Protein AF-A0A0Q7EQJ2-F1 (afdb_monomer_lite)

Structure (mmCIF, N/CA/C/O backbone):
data_AF-A0A0Q7EQJ2-F1
#
_entry.id   AF-A0A0Q7EQJ2-F1
#
loop_
_atom_site.group_PDB
_atom_site.id
_atom_site.type_symbol
_atom_site.label_atom_id
_atom_site.label_alt_id
_atom_site.label_comp_id
_atom_site.label_asym_id
_atom_site.label_entity_id
_atom_site.label_seq_id
_atom_site.pdbx_PDB_ins_code
_atom_site.Cartn_x
_atom_site.Cartn_y
_atom_site.Cartn_z
_atom_site.occupancy
_atom_site.B_iso_or_equiv
_atom_site.auth_seq_id
_atom_site.auth_comp_id
_atom_site.auth_asym_id
_atom_site.auth_atom_id
_atom_site.pdbx_PDB_model_num
ATOM 1 N N . MET A 1 1 ? -6.415 5.643 24.891 1.00 59.81 1 MET A N 1
ATOM 2 C CA . MET A 1 1 ? -6.470 4.381 24.122 1.00 59.81 1 MET A CA 1
ATOM 3 C C . MET A 1 1 ? -6.259 4.766 22.668 1.00 59.81 1 MET A C 1
ATOM 5 O O . MET A 1 1 ? -6.934 5.699 22.260 1.00 59.81 1 MET A O 1
ATOM 9 N N . PRO A 1 2 ? -5.282 4.205 21.936 1.00 69.31 2 PRO A N 1
ATOM 10 C CA . PRO A 1 2 ? -5.118 4.539 20.524 1.00 69.31 2 PRO A CA 1
ATOM 11 C C . PRO A 1 2 ? -6.333 4.030 19.742 1.00 69.31 2 PRO A C 1
ATOM 13 O O . PRO A 1 2 ? -6.674 2.853 19.856 1.00 69.31 2 PRO A O 1
ATOM 16 N N . ASP A 1 3 ? -6.983 4.904 18.976 1.00 87.69 3 ASP A N 1
ATOM 17 C CA . ASP A 1 3 ? -8.044 4.498 18.056 1.00 87.69 3 ASP A CA 1
ATOM 18 C C . ASP A 1 3 ? -7.435 3.618 16.965 1.00 87.69 3 ASP A C 1
ATOM 20 O O . ASP A 1 3 ? -6.521 4.033 16.252 1.00 87.69 3 ASP A O 1
ATOM 24 N N . LEU A 1 4 ? -7.893 2.374 16.874 1.00 89.56 4 LEU A N 1
ATOM 25 C CA . LEU A 1 4 ? -7.456 1.429 15.854 1.00 89.56 4 LEU A CA 1
ATOM 26 C C . LEU A 1 4 ? -8.366 1.553 14.635 1.00 89.56 4 LEU A C 1
ATOM 28 O O . LEU A 1 4 ? -9.588 1.594 14.762 1.00 89.56 4 LEU A O 1
ATOM 32 N N . ILE A 1 5 ? -7.766 1.582 13.451 1.00 92.88 5 ILE A N 1
ATOM 33 C CA . ILE A 1 5 ? -8.470 1.629 12.173 1.00 92.88 5 ILE A CA 1
ATOM 34 C C . ILE A 1 5 ? -8.116 0.399 11.344 1.00 92.88 5 ILE A C 1
ATOM 36 O O . ILE A 1 5 ? -6.984 -0.086 11.381 1.00 92.88 5 ILE A O 1
ATOM 40 N N . SER A 1 6 ? -9.088 -0.095 10.584 1.00 91.44 6 SER A N 1
ATOM 41 C CA . SER A 1 6 ? -8.911 -1.241 9.694 1.00 91.44 6 SER A CA 1
ATOM 42 C C . SER A 1 6 ? -8.918 -0.783 8.237 1.00 91.44 6 SER A C 1
ATOM 44 O O . SER A 1 6 ? -9.791 -0.016 7.827 1.00 91.44 6 SER A O 1
ATOM 46 N N . LEU A 1 7 ? -7.955 -1.271 7.459 1.00 92.88 7 LEU A N 1
ATOM 47 C CA . LEU A 1 7 ? -7.829 -1.061 6.015 1.00 92.88 7 LEU A CA 1
ATOM 48 C C . LEU A 1 7 ? -7.522 -2.387 5.305 1.00 92.88 7 LEU A C 1
ATOM 50 O O . LEU A 1 7 ? -7.207 -3.382 5.956 1.00 92.88 7 LEU A O 1
ATOM 54 N N . SER A 1 8 ? -7.614 -2.413 3.978 1.00 92.12 8 SER A N 1
ATOM 55 C CA . SER A 1 8 ? -7.227 -3.563 3.158 1.00 92.12 8 SER A CA 1
ATOM 56 C C . SER A 1 8 ? -5.956 -3.260 2.371 1.00 92.12 8 SER A C 1
ATOM 58 O O . SER A 1 8 ? -5.870 -2.229 1.707 1.00 92.12 8 SER A O 1
ATOM 60 N N . ILE A 1 9 ? -4.975 -4.158 2.429 1.00 90.38 9 ILE A N 1
ATOM 61 C CA . ILE A 1 9 ? -3.734 -4.103 1.652 1.00 90.38 9 ILE A CA 1
ATOM 62 C C . ILE A 1 9 ? -3.641 -5.399 0.857 1.00 90.38 9 ILE A C 1
ATOM 64 O O . ILE A 1 9 ? -3.572 -6.473 1.446 1.00 90.38 9 ILE A O 1
ATOM 68 N N . ASP A 1 10 ? -3.679 -5.313 -0.470 1.00 88.62 10 ASP A N 1
ATOM 69 C CA . ASP A 1 10 ? -3.620 -6.477 -1.367 1.00 88.62 10 ASP A CA 1
ATOM 70 C C . ASP A 1 10 ? -4.690 -7.546 -1.050 1.00 88.62 10 ASP A C 1
ATOM 72 O O . ASP A 1 10 ? -4.483 -8.744 -1.226 1.00 88.62 10 ASP A O 1
ATOM 76 N N . GLY A 1 11 ? -5.852 -7.109 -0.550 1.00 85.38 11 GLY A N 1
ATOM 77 C CA . GLY A 1 11 ? -6.945 -7.983 -0.111 1.00 85.38 11 GLY A CA 1
ATOM 78 C C . GLY A 1 11 ? -6.805 -8.517 1.321 1.00 85.38 11 GLY A C 1
ATOM 79 O O . GLY A 1 11 ? -7.761 -9.080 1.848 1.00 85.38 11 GLY A O 1
ATOM 80 N N . GLN A 1 12 ? -5.673 -8.301 1.996 1.00 86.25 12 GLN A N 1
ATOM 81 C CA . GLN A 1 12 ? -5.492 -8.625 3.413 1.00 86.25 12 GLN A CA 1
ATOM 82 C C . GLN A 1 12 ? -6.039 -7.497 4.292 1.00 86.25 12 GLN A C 1
ATOM 84 O O . GLN A 1 12 ? -5.704 -6.332 4.093 1.00 86.25 12 GLN A O 1
ATOM 89 N N . THR A 1 13 ? -6.873 -7.819 5.281 1.00 89.75 13 THR A N 1
ATOM 90 C CA . THR A 1 13 ? -7.347 -6.836 6.266 1.00 89.75 13 THR A CA 1
ATOM 91 C C . THR A 1 13 ? -6.278 -6.590 7.327 1.00 89.75 13 THR A C 1
ATOM 93 O O . THR A 1 13 ? -5.779 -7.529 7.943 1.00 89.75 13 THR A O 1
ATOM 96 N N . VAL A 1 14 ? -5.951 -5.321 7.564 1.00 89.56 14 VAL A N 1
ATOM 97 C CA . VAL A 1 14 ? -4.880 -4.879 8.462 1.00 89.56 14 VAL A CA 1
ATOM 98 C C . VAL A 1 14 ? -5.437 -3.851 9.424 1.00 89.56 14 VAL A C 1
ATOM 100 O O . VAL A 1 14 ? -6.091 -2.897 9.005 1.00 89.56 14 VAL A O 1
ATOM 103 N N . THR A 1 15 ? -5.145 -4.027 10.708 1.00 91.31 15 THR A N 1
ATOM 104 C CA . THR A 1 15 ? -5.533 -3.086 11.757 1.00 91.31 15 THR A CA 1
ATOM 105 C C . THR A 1 15 ? -4.298 -2.349 12.249 1.00 91.31 15 THR A C 1
ATOM 107 O O . THR A 1 15 ? -3.331 -2.973 12.682 1.00 91.31 15 THR A O 1
ATOM 110 N N . VAL A 1 16 ? -4.331 -1.020 12.186 1.00 88.94 16 VAL A N 1
ATOM 111 C CA . VAL A 1 16 ? -3.232 -0.141 12.605 1.00 88.94 16 VAL A CA 1
ATOM 112 C C . VAL A 1 16 ? -3.762 1.001 13.472 1.00 88.94 16 VAL A C 1
ATOM 114 O O . VAL A 1 16 ? -4.940 1.345 13.376 1.00 88.94 16 VAL A O 1
ATOM 117 N N . PRO A 1 17 ? -2.923 1.630 14.309 1.00 90.25 17 PRO A N 1
ATOM 118 C CA . PRO A 1 17 ? -3.301 2.858 14.999 1.00 90.25 17 PRO A CA 1
ATOM 119 C C . PRO A 1 17 ? -3.657 3.981 14.018 1.00 90.25 17 PRO A C 1
ATOM 121 O O . PRO A 1 17 ? -2.997 4.152 12.988 1.00 90.25 17 PRO A O 1
ATOM 124 N N . ALA A 1 18 ? -4.660 4.786 14.355 1.00 88.50 18 ALA A N 1
ATOM 125 C CA . ALA A 1 18 ? -4.961 6.024 13.653 1.00 88.50 18 ALA A CA 1
ATOM 126 C C . ALA A 1 18 ? -3.707 6.916 13.594 1.00 88.50 18 ALA A C 1
ATOM 128 O O . ALA A 1 18 ? -2.945 7.010 14.556 1.00 88.50 18 ALA A O 1
ATOM 129 N N . GLY A 1 19 ? -3.469 7.542 12.439 1.00 87.38 19 GLY A N 1
ATOM 130 C CA . GLY A 1 19 ? -2.249 8.318 12.183 1.00 87.38 19 GLY A CA 1
ATOM 131 C C . GLY A 1 19 ? -1.056 7.497 11.675 1.00 87.38 19 GLY A C 1
ATOM 132 O O . GLY A 1 19 ? -0.024 8.075 11.342 1.00 87.38 19 GLY A O 1
ATOM 133 N N . THR A 1 20 ? -1.187 6.172 11.549 1.00 89.81 20 THR A N 1
ATOM 134 C CA . THR A 1 20 ? -0.183 5.336 10.870 1.00 89.81 20 THR A CA 1
ATOM 135 C C . THR A 1 20 ? -0.149 5.652 9.374 1.00 89.81 20 THR A C 1
ATOM 137 O O . THR A 1 20 ? -1.188 5.804 8.728 1.00 89.81 20 THR A O 1
ATOM 140 N N . THR A 1 21 ? 1.047 5.736 8.792 1.00 90.81 21 THR A N 1
ATOM 141 C CA . THR A 1 21 ? 1.221 5.920 7.345 1.00 90.81 21 THR A CA 1
ATOM 142 C C . THR A 1 21 ? 0.993 4.616 6.592 1.00 90.81 21 THR A C 1
ATOM 144 O O . THR A 1 21 ? 1.264 3.526 7.101 1.00 90.81 21 THR A O 1
ATOM 147 N N . VAL A 1 22 ? 0.538 4.713 5.344 1.00 90.81 22 VAL A N 1
ATOM 148 C CA . VAL A 1 22 ? 0.287 3.539 4.497 1.00 90.81 22 VAL A CA 1
ATOM 149 C C . VAL A 1 22 ? 1.556 2.701 4.331 1.00 90.81 22 VAL A C 1
ATOM 151 O O . VAL A 1 22 ? 1.494 1.479 4.375 1.00 90.81 22 VAL A O 1
ATOM 154 N N . VAL A 1 23 ? 2.732 3.330 4.236 1.00 88.44 23 VAL A N 1
ATOM 155 C CA . VAL A 1 23 ? 4.013 2.609 4.151 1.00 88.44 23 VAL A CA 1
ATOM 156 C C . VAL A 1 23 ? 4.310 1.757 5.391 1.00 88.44 23 VAL A C 1
ATOM 158 O O . VAL A 1 23 ? 4.817 0.645 5.257 1.00 88.44 23 VAL A O 1
ATOM 161 N N . ALA A 1 24 ? 3.971 2.244 6.586 1.00 87.12 24 ALA A N 1
ATOM 162 C CA . ALA A 1 24 ? 4.144 1.492 7.823 1.00 87.12 24 ALA A CA 1
ATOM 163 C C . ALA A 1 24 ? 3.135 0.340 7.906 1.00 87.12 24 ALA A C 1
ATOM 165 O O . ALA A 1 24 ? 3.508 -0.771 8.272 1.00 87.12 24 ALA A O 1
ATOM 166 N N . ALA A 1 25 ? 1.890 0.565 7.474 1.00 87.56 25 ALA A N 1
ATOM 167 C CA . ALA A 1 25 ? 0.886 -0.491 7.391 1.00 87.56 25 ALA A CA 1
ATOM 168 C C . ALA A 1 25 ? 1.295 -1.600 6.403 1.00 87.56 25 ALA A C 1
ATOM 170 O O . ALA A 1 25 ? 1.204 -2.779 6.738 1.00 87.56 25 ALA A O 1
ATOM 171 N N . ILE A 1 26 ? 1.834 -1.244 5.230 1.00 86.38 26 ILE A N 1
ATOM 172 C CA . ILE A 1 26 ? 2.389 -2.215 4.272 1.00 86.38 26 ILE A CA 1
ATOM 173 C C . ILE A 1 26 ? 3.554 -2.985 4.902 1.00 86.38 26 ILE A C 1
ATOM 175 O O . ILE A 1 26 ? 3.647 -4.195 4.727 1.00 86.38 26 ILE A O 1
ATOM 179 N N . ALA A 1 27 ? 4.429 -2.323 5.665 1.00 83.50 27 ALA A N 1
ATOM 180 C CA . ALA A 1 27 ? 5.528 -2.992 6.359 1.00 83.50 27 ALA A CA 1
ATOM 181 C C . ALA A 1 27 ? 5.034 -4.004 7.411 1.00 83.50 27 ALA A C 1
ATOM 183 O O . ALA A 1 27 ? 5.617 -5.081 7.534 1.00 83.50 27 ALA A O 1
ATOM 184 N N . CYS A 1 28 ? 3.936 -3.709 8.116 1.00 79.38 28 CYS A N 1
ATOM 185 C CA . CYS A 1 28 ? 3.289 -4.663 9.020 1.00 79.38 28 CYS A CA 1
ATOM 186 C C . CYS A 1 28 ? 2.761 -5.900 8.276 1.00 79.38 28 CYS A C 1
ATOM 188 O O . CYS A 1 28 ? 2.919 -7.015 8.769 1.00 79.38 28 CYS A O 1
ATOM 190 N N . VAL A 1 29 ? 2.191 -5.728 7.078 1.00 78.44 29 VAL A N 1
ATOM 191 C CA . VAL A 1 29 ? 1.745 -6.858 6.240 1.00 78.44 29 VAL A CA 1
ATOM 192 C C . VAL A 1 29 ? 2.919 -7.634 5.669 1.00 78.44 29 VAL A C 1
ATOM 194 O O . VAL A 1 29 ? 2.901 -8.856 5.692 1.00 78.44 29 VAL A O 1
ATOM 197 N N . ALA A 1 30 ? 3.968 -6.957 5.203 1.00 68.12 30 ALA A N 1
ATOM 198 C CA . ALA A 1 30 ? 5.166 -7.610 4.681 1.00 68.12 30 ALA A CA 1
ATOM 199 C C . ALA A 1 30 ? 5.878 -8.449 5.757 1.00 68.12 30 ALA A C 1
ATOM 201 O O . ALA A 1 30 ? 6.405 -9.515 5.450 1.00 68.12 30 ALA A O 1
ATOM 202 N N . ALA A 1 31 ? 5.844 -8.011 7.021 1.00 58.81 31 ALA A N 1
ATOM 203 C CA . ALA A 1 31 ? 6.304 -8.813 8.153 1.00 58.81 31 ALA A CA 1
ATOM 204 C C . ALA A 1 31 ? 5.433 -10.061 8.391 1.00 58.81 31 ALA A C 1
ATOM 206 O O . ALA A 1 31 ? 5.963 -11.105 8.757 1.00 58.81 31 ALA A O 1
ATOM 207 N N . ALA A 1 32 ? 4.118 -9.971 8.166 1.00 50.84 32 ALA A N 1
ATOM 208 C CA . ALA A 1 32 ? 3.191 -11.096 8.308 1.00 50.84 32 ALA A CA 1
ATOM 209 C C . ALA A 1 32 ? 3.215 -12.065 7.106 1.00 50.84 32 ALA A C 1
ATOM 211 O O . ALA A 1 32 ? 2.966 -13.256 7.274 1.00 50.84 32 ALA A O 1
ATOM 212 N N . ALA A 1 33 ? 3.523 -11.565 5.906 1.00 43.66 33 ALA A N 1
ATOM 213 C CA . ALA A 1 33 ? 3.499 -12.307 4.646 1.00 43.66 33 ALA A CA 1
ATOM 214 C C . ALA A 1 33 ? 4.860 -12.893 4.232 1.00 43.66 33 ALA A C 1
ATOM 216 O O . ALA A 1 33 ? 4.947 -13.525 3.182 1.00 43.66 33 ALA A O 1
ATOM 217 N N . ALA A 1 34 ? 5.930 -12.695 5.008 1.00 39.69 34 ALA A N 1
ATOM 218 C CA . ALA A 1 34 ? 7.233 -13.273 4.700 1.00 39.69 34 ALA A CA 1
ATOM 219 C C . ALA A 1 34 ? 7.256 -14.783 5.026 1.00 39.69 34 ALA A C 1
ATOM 221 O O . ALA A 1 34 ? 7.271 -15.138 6.208 1.00 39.69 34 ALA A O 1
ATOM 222 N N . PRO A 1 35 ? 7.339 -15.703 4.040 1.00 36.31 35 PRO A N 1
ATOM 223 C CA . PRO A 1 35 ? 7.857 -17.025 4.334 1.00 36.31 35 PRO A CA 1
ATOM 224 C C . PRO A 1 35 ? 9.349 -16.871 4.646 1.00 36.31 35 PRO A C 1
ATOM 226 O O . PRO A 1 35 ? 10.102 -16.213 3.923 1.00 36.31 35 PRO A O 1
ATOM 229 N N . ALA A 1 36 ? 9.795 -17.476 5.741 1.00 45.19 36 ALA A N 1
ATOM 230 C CA . ALA A 1 36 ? 11.209 -17.634 6.025 1.00 45.19 36 ALA A CA 1
ATOM 231 C C . ALA A 1 36 ? 11.855 -18.531 4.948 1.00 45.19 36 ALA A C 1
ATOM 233 O O . ALA A 1 36 ? 11.834 -19.743 5.104 1.00 45.19 36 ALA A O 1
ATOM 234 N N . ALA A 1 37 ? 12.388 -17.961 3.857 1.00 39.81 37 ALA A N 1
ATOM 235 C CA . ALA A 1 37 ? 13.512 -18.499 3.068 1.00 39.81 37 ALA A CA 1
ATOM 236 C C . ALA A 1 37 ? 13.804 -17.669 1.797 1.00 39.81 37 ALA A C 1
ATOM 238 O O . ALA A 1 37 ? 13.024 -17.655 0.853 1.00 39.81 37 ALA A O 1
ATOM 239 N N . GLY A 1 38 ? 14.992 -17.053 1.774 1.00 28.42 38 GLY A N 1
ATOM 240 C CA . GLY A 1 38 ? 15.951 -17.091 0.658 1.00 28.42 38 GLY A CA 1
ATOM 241 C C . GLY A 1 38 ? 15.544 -16.594 -0.736 1.00 28.42 38 GLY A C 1
ATOM 242 O O . GLY A 1 38 ? 15.020 -17.356 -1.534 1.00 28.42 38 GLY A O 1
ATOM 243 N N . ALA A 1 39 ? 15.988 -15.388 -1.109 1.00 39.84 39 ALA A N 1
ATOM 244 C CA . ALA A 1 39 ? 17.144 -15.202 -2.008 1.00 39.84 39 ALA A CA 1
ATOM 245 C C . ALA A 1 39 ? 17.220 -13.752 -2.549 1.00 39.84 39 ALA A C 1
ATOM 247 O O . ALA A 1 39 ? 16.229 -13.228 -3.060 1.00 39.84 39 ALA A O 1
ATOM 248 N N . PRO A 1 40 ? 18.397 -13.096 -2.500 1.00 44.75 40 PRO A N 1
ATOM 249 C CA . PRO A 1 40 ? 18.632 -11.809 -3.145 1.00 44.75 40 PRO A CA 1
ATOM 250 C C . PRO A 1 40 ? 18.907 -12.002 -4.645 1.00 44.75 40 PRO A C 1
ATOM 252 O O . PRO A 1 40 ? 20.010 -12.378 -5.034 1.00 44.75 40 PRO A O 1
ATOM 255 N N . THR A 1 41 ? 17.952 -11.691 -5.522 1.00 38.16 41 THR A N 1
ATOM 256 C CA . THR A 1 41 ? 18.262 -11.502 -6.950 1.00 38.16 41 THR A CA 1
ATOM 257 C C . THR A 1 41 ? 18.611 -10.041 -7.228 1.00 38.16 41 THR A C 1
ATOM 259 O O . THR A 1 41 ? 17.747 -9.210 -7.494 1.00 38.16 41 THR A O 1
ATOM 262 N N . ALA A 1 42 ? 19.916 -9.778 -7.134 1.00 40.34 42 ALA A N 1
ATOM 263 C CA . ALA A 1 42 ? 20.704 -8.816 -7.907 1.00 40.34 42 ALA A CA 1
ATOM 264 C C . ALA A 1 42 ? 20.222 -7.351 -8.007 1.00 40.34 42 ALA A C 1
ATOM 266 O O . ALA A 1 42 ? 19.496 -6.957 -8.916 1.00 40.34 42 ALA A O 1
ATOM 267 N N . ALA A 1 43 ? 20.824 -6.504 -7.171 1.00 35.22 43 ALA A N 1
ATOM 268 C CA . ALA A 1 43 ? 21.472 -5.273 -7.627 1.00 35.22 43 ALA A CA 1
ATOM 269 C C . ALA A 1 43 ? 22.581 -4.933 -6.620 1.00 35.22 43 ALA A C 1
ATOM 271 O O . ALA A 1 43 ? 22.320 -4.336 -5.579 1.00 35.22 43 ALA A O 1
ATOM 272 N N . ALA A 1 44 ? 23.808 -5.381 -6.893 1.00 36.81 44 ALA A N 1
ATOM 273 C CA . ALA A 1 44 ? 24.973 -4.951 -6.129 1.00 36.81 44 ALA A CA 1
ATOM 274 C C . ALA A 1 44 ? 25.143 -3.425 -6.297 1.00 36.81 44 ALA A C 1
ATOM 276 O O . ALA A 1 44 ? 25.181 -2.959 -7.439 1.00 36.81 44 ALA A O 1
ATOM 277 N N . PRO A 1 45 ? 25.224 -2.632 -5.214 1.00 38.91 45 PRO A N 1
ATOM 278 C CA . PRO A 1 45 ? 25.598 -1.230 -5.317 1.00 38.91 45 PRO A CA 1
ATOM 279 C C . PRO A 1 45 ? 27.091 -1.140 -5.646 1.00 38.91 45 PRO A C 1
ATOM 281 O O . PRO A 1 45 ? 27.922 -1.755 -4.979 1.00 38.91 45 PRO A O 1
ATOM 284 N N . SER A 1 46 ? 27.440 -0.369 -6.675 1.00 45.12 46 SER A N 1
ATOM 285 C CA . SER A 1 46 ? 28.821 0.042 -6.910 1.00 45.12 46 SER A CA 1
ATOM 286 C C . SER A 1 46 ? 29.313 0.821 -5.691 1.00 45.12 46 SER A C 1
ATOM 288 O O . SER A 1 46 ? 28.770 1.872 -5.351 1.00 45.12 46 SER A O 1
ATOM 290 N N . THR A 1 47 ? 30.320 0.260 -5.034 1.00 41.66 47 THR A N 1
ATOM 291 C CA . THR A 1 47 ? 31.017 0.776 -3.862 1.00 41.66 47 THR A CA 1
ATOM 292 C C . THR A 1 47 ? 31.407 2.245 -4.027 1.00 41.66 47 THR A C 1
ATOM 294 O O . THR A 1 47 ? 32.226 2.590 -4.873 1.00 41.66 47 THR A O 1
ATOM 297 N N . GLY A 1 48 ? 30.860 3.096 -3.162 1.00 37.16 48 GLY A N 1
ATOM 298 C CA . GLY A 1 48 ? 31.364 4.432 -2.869 1.00 37.16 48 GLY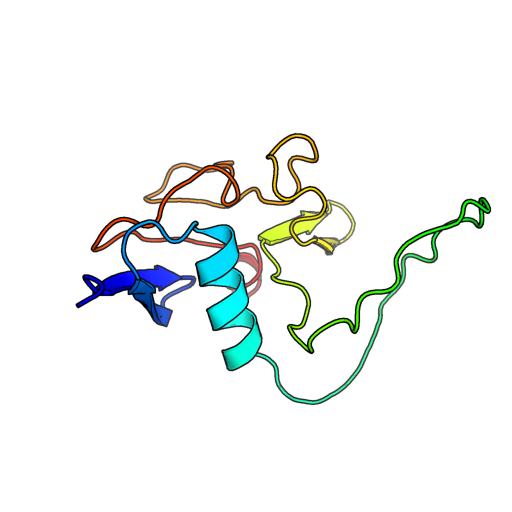 A CA 1
ATOM 299 C C . GLY A 1 48 ? 31.295 4.625 -1.359 1.00 37.16 48 GLY A C 1
ATOM 300 O O . GLY A 1 48 ? 30.211 4.663 -0.788 1.00 37.16 48 GLY A O 1
ATOM 301 N N . ALA A 1 49 ? 32.455 4.634 -0.710 1.00 44.16 49 ALA A N 1
ATOM 302 C CA . ALA A 1 49 ? 32.611 4.739 0.732 1.00 44.16 49 ALA A CA 1
ATOM 303 C C . ALA A 1 49 ? 31.986 6.027 1.302 1.00 44.16 49 ALA A C 1
ATOM 305 O O . ALA A 1 49 ? 32.144 7.106 0.738 1.00 44.16 49 ALA A O 1
ATOM 306 N N . GLY A 1 50 ? 31.338 5.913 2.461 1.00 40.38 50 GLY A N 1
ATOM 307 C CA . GLY A 1 50 ? 30.855 7.048 3.245 1.00 40.38 50 GLY A CA 1
ATOM 308 C C . GLY A 1 50 ? 30.078 6.567 4.467 1.00 40.38 50 GLY A C 1
ATOM 309 O O . GLY A 1 50 ? 29.071 5.885 4.337 1.00 40.38 50 GLY A O 1
ATOM 310 N N . ALA A 1 51 ? 30.607 6.849 5.649 1.00 50.66 51 ALA A N 1
ATOM 311 C CA . ALA A 1 51 ? 30.227 6.271 6.928 1.00 50.66 51 ALA A CA 1
ATOM 312 C C . ALA A 1 51 ? 28.849 6.706 7.465 1.00 50.66 51 ALA A C 1
ATOM 314 O O . ALA A 1 51 ? 28.398 7.821 7.217 1.00 50.66 51 ALA A O 1
ATOM 315 N N . GLY A 1 52 ? 28.278 5.851 8.326 1.00 44.59 52 GLY A N 1
ATOM 316 C CA . GLY A 1 52 ? 27.412 6.276 9.429 1.00 44.59 52 GLY A CA 1
ATOM 317 C C . GLY A 1 52 ? 25.961 5.800 9.385 1.00 44.59 52 GLY A C 1
ATOM 318 O O . GLY A 1 52 ? 25.071 6.597 9.125 1.00 44.59 52 GLY A O 1
ATOM 319 N N . TRP A 1 53 ? 25.707 4.540 9.750 1.00 42.97 53 TRP A N 1
ATOM 320 C CA . TRP A 1 53 ? 24.449 4.154 10.401 1.00 42.97 53 TRP A CA 1
ATOM 321 C C . TRP A 1 53 ? 24.666 2.887 11.239 1.00 42.97 53 TRP A C 1
ATOM 323 O O . TRP A 1 53 ? 24.685 1.765 10.742 1.00 42.97 53 TRP A O 1
ATOM 333 N N . SER A 1 54 ? 24.854 3.070 12.544 1.00 46.16 54 SER A N 1
ATOM 334 C CA . SER A 1 54 ? 24.518 2.017 13.497 1.00 46.16 54 SER A CA 1
ATOM 335 C C . SER A 1 54 ? 23.010 2.064 13.690 1.00 46.16 54 SER A C 1
ATOM 337 O O . SER A 1 54 ? 22.501 2.963 14.352 1.00 46.16 54 SER A O 1
ATOM 339 N N . ALA A 1 55 ? 22.301 1.102 13.118 1.00 41.88 55 ALA A N 1
ATOM 340 C CA . ALA A 1 55 ? 20.995 0.697 13.606 1.00 41.88 55 ALA A CA 1
ATOM 341 C C . ALA A 1 55 ? 20.819 -0.775 13.257 1.00 41.88 55 ALA A C 1
ATOM 343 O O . ALA A 1 55 ? 20.752 -1.140 12.083 1.00 41.88 55 ALA A O 1
ATOM 344 N N . THR A 1 56 ? 20.770 -1.603 14.300 1.00 38.97 56 THR A N 1
ATOM 345 C CA . THR A 1 56 ? 20.130 -2.916 14.306 1.00 38.97 56 THR A CA 1
ATOM 346 C C . THR A 1 56 ? 18.957 -2.885 13.339 1.00 38.97 56 THR A C 1
ATOM 348 O O . THR A 1 56 ? 17.941 -2.243 13.608 1.00 38.97 56 THR A O 1
ATOM 351 N N . THR A 1 57 ? 19.129 -3.492 12.167 1.00 41.41 57 THR A N 1
ATOM 352 C CA . THR A 1 57 ? 18.062 -3.577 11.179 1.00 41.41 57 THR A CA 1
ATOM 353 C C . THR A 1 57 ? 17.072 -4.582 11.741 1.00 41.41 57 THR A C 1
ATOM 355 O O . THR A 1 57 ? 17.249 -5.790 11.607 1.00 41.41 57 THR A O 1
ATOM 358 N N . SER A 1 58 ? 16.082 -4.074 12.477 1.00 35.78 58 SER A N 1
ATOM 359 C CA . SER A 1 58 ? 14.915 -4.841 12.883 1.00 35.78 58 SER A CA 1
ATOM 360 C C . SER A 1 58 ? 14.381 -5.555 11.652 1.00 35.78 58 SER A C 1
ATOM 362 O O . SER A 1 58 ? 14.201 -4.945 10.597 1.00 35.78 58 SER A O 1
ATOM 364 N N . ALA A 1 59 ? 14.220 -6.863 11.806 1.00 39.91 59 ALA A N 1
ATOM 365 C CA . ALA A 1 59 ? 13.868 -7.841 10.796 1.00 39.91 59 ALA A CA 1
ATOM 366 C C . ALA A 1 59 ? 12.458 -7.626 10.218 1.00 39.91 59 ALA A C 1
ATOM 368 O O . ALA A 1 59 ? 11.573 -8.460 10.376 1.00 39.91 59 ALA A O 1
ATOM 369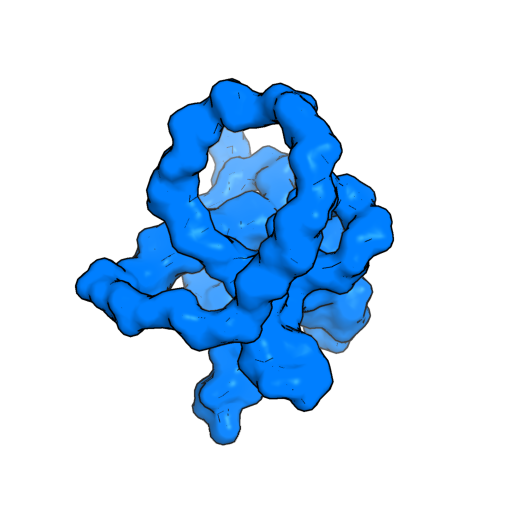 N N . THR A 1 60 ? 12.256 -6.518 9.517 1.00 40.78 60 THR A N 1
ATOM 370 C CA . THR A 1 60 ? 11.119 -6.323 8.629 1.00 40.78 60 THR A CA 1
ATOM 371 C C . THR A 1 60 ? 11.667 -6.439 7.218 1.00 40.78 60 THR A C 1
ATOM 373 O O . THR A 1 60 ? 12.390 -5.558 6.750 1.00 40.78 60 THR A O 1
ATOM 376 N N . GLY A 1 61 ? 11.382 -7.566 6.558 1.00 49.62 61 GLY A N 1
ATOM 377 C CA . GLY A 1 61 ? 11.681 -7.746 5.137 1.00 49.62 61 GLY A CA 1
ATOM 378 C C . GLY A 1 61 ? 11.170 -6.549 4.322 1.00 49.62 61 GLY A C 1
ATOM 379 O O . GLY A 1 61 ? 10.233 -5.870 4.752 1.00 49.62 61 GLY A O 1
ATOM 380 N N . PRO A 1 62 ? 11.797 -6.228 3.179 1.00 60.97 62 PRO A N 1
ATOM 381 C CA . PRO A 1 62 ? 11.514 -4.986 2.476 1.00 60.97 62 PRO A CA 1
ATOM 382 C C . PRO A 1 62 ? 10.035 -4.938 2.093 1.00 60.97 62 PRO A C 1
ATOM 384 O O . PRO A 1 62 ? 9.565 -5.775 1.327 1.00 60.97 62 PRO A O 1
ATOM 387 N N . ALA A 1 63 ? 9.309 -3.952 2.622 1.00 71.81 63 ALA A N 1
ATOM 388 C CA . ALA A 1 63 ? 7.953 -3.641 2.198 1.00 71.81 63 ALA A CA 1
ATOM 389 C C . ALA A 1 63 ? 7.963 -3.396 0.683 1.00 71.81 63 ALA A C 1
ATOM 391 O O . ALA A 1 63 ? 8.450 -2.365 0.213 1.00 71.81 63 ALA A O 1
ATOM 392 N N . VAL A 1 64 ? 7.484 -4.364 -0.095 1.00 81.50 64 VAL A N 1
ATOM 393 C CA . VAL A 1 64 ? 7.441 -4.253 -1.551 1.00 81.50 64 VAL A CA 1
ATOM 394 C C . VAL A 1 64 ? 6.280 -3.340 -1.905 1.00 81.50 64 VAL A C 1
ATOM 396 O O . VAL A 1 64 ? 5.133 -3.612 -1.577 1.00 81.50 64 VAL A O 1
ATOM 399 N N . THR A 1 65 ? 6.589 -2.229 -2.561 1.00 82.12 65 THR A N 1
ATOM 400 C CA . THR A 1 65 ? 5.590 -1.222 -2.950 1.00 82.12 65 THR A CA 1
ATOM 401 C C . THR A 1 65 ? 5.472 -1.137 -4.460 1.00 82.12 65 THR A C 1
ATOM 403 O O . THR A 1 65 ? 4.363 -1.060 -4.981 1.00 82.12 65 THR A O 1
ATOM 406 N N . ARG A 1 66 ? 6.602 -1.246 -5.169 1.00 83.69 66 ARG A N 1
ATOM 407 C CA . ARG A 1 66 ? 6.681 -1.044 -6.615 1.00 83.69 66 ARG A CA 1
ATOM 408 C C . ARG A 1 66 ? 7.591 -2.077 -7.287 1.00 83.69 66 ARG A C 1
ATOM 410 O O . ARG A 1 66 ? 8.500 -2.616 -6.663 1.00 83.69 66 ARG A O 1
ATOM 417 N N . ARG A 1 67 ? 7.394 -2.319 -8.585 1.00 82.19 67 ARG A N 1
ATOM 418 C CA . ARG A 1 67 ? 8.274 -3.135 -9.439 1.00 82.19 67 ARG A CA 1
ATOM 419 C C . ARG A 1 67 ? 8.960 -2.272 -10.503 1.00 82.19 67 ARG A C 1
ATOM 421 O O . ARG A 1 67 ? 8.330 -1.434 -11.141 1.00 82.19 67 ARG A O 1
ATOM 428 N N . SER A 1 68 ? 10.271 -2.437 -10.661 1.00 78.50 68 SER A N 1
ATOM 429 C CA . SER A 1 68 ? 11.063 -1.803 -11.723 1.00 78.50 68 SER A CA 1
ATOM 430 C C . SER A 1 68 ? 10.645 -2.327 -13.100 1.00 78.50 68 SER A C 1
ATOM 432 O O . SER A 1 68 ? 10.158 -3.448 -13.214 1.00 78.50 68 SER A O 1
ATOM 434 N N . VAL A 1 69 ? 10.949 -1.578 -14.161 1.00 79.31 69 VAL A N 1
ATOM 435 C CA . VAL A 1 69 ? 10.806 -2.045 -15.555 1.00 79.31 69 VAL A CA 1
ATOM 436 C C . VAL A 1 69 ? 11.615 -3.315 -15.840 1.00 79.31 69 VAL A C 1
ATOM 438 O O . VAL A 1 69 ? 11.234 -4.123 -16.674 1.00 79.31 69 VAL A O 1
ATOM 441 N N . SER A 1 70 ? 12.707 -3.526 -15.100 1.00 79.06 70 SER A N 1
ATOM 442 C CA . SER A 1 70 ? 13.523 -4.744 -15.147 1.00 79.06 70 SER A CA 1
ATOM 443 C C . SER A 1 70 ? 12.962 -5.903 -14.312 1.00 79.06 70 SE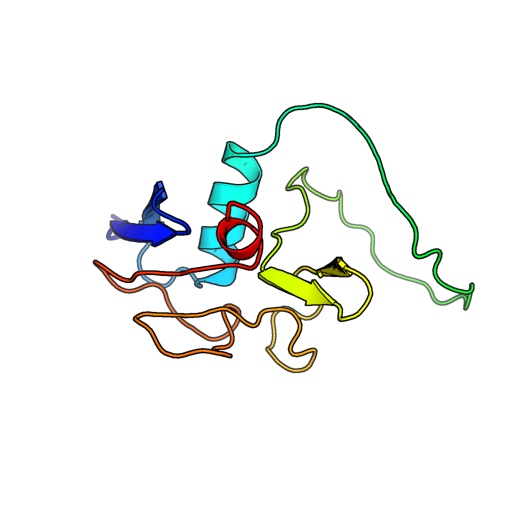R A C 1
ATOM 445 O O . SER A 1 70 ? 13.598 -6.945 -14.200 1.00 79.06 70 SER A O 1
ATOM 447 N N . GLY A 1 71 ? 11.807 -5.724 -13.665 1.00 73.94 71 GLY A N 1
ATOM 448 C CA . GLY A 1 71 ? 11.177 -6.727 -12.806 1.00 73.94 71 GLY A CA 1
ATOM 449 C C . GLY A 1 71 ? 11.701 -6.780 -11.367 1.00 73.94 71 GLY A C 1
ATOM 450 O O . GLY A 1 71 ? 11.173 -7.536 -10.557 1.00 73.94 71 GLY A O 1
ATOM 451 N N . ALA A 1 72 ? 12.697 -5.965 -11.011 1.00 76.81 72 ALA A N 1
ATOM 452 C CA . ALA A 1 72 ? 13.195 -5.900 -9.638 1.00 76.81 72 ALA A CA 1
ATOM 453 C C . ALA A 1 72 ? 12.142 -5.304 -8.687 1.00 76.81 72 ALA A C 1
ATOM 455 O O . ALA A 1 72 ? 11.591 -4.235 -8.963 1.00 76.81 72 ALA A O 1
ATOM 456 N N . LEU A 1 73 ? 11.893 -5.963 -7.554 1.00 81.50 73 LEU A N 1
ATOM 457 C CA . LEU A 1 73 ? 11.024 -5.436 -6.501 1.00 81.50 73 LEU A CA 1
ATOM 458 C C . LEU A 1 73 ? 11.705 -4.261 -5.790 1.00 81.50 73 LEU A C 1
ATOM 460 O O . LEU A 1 73 ? 12.916 -4.259 -5.548 1.00 81.50 73 LEU A O 1
ATOM 464 N N . ARG A 1 74 ? 10.915 -3.235 -5.488 1.00 82.88 74 ARG A N 1
ATOM 465 C CA . ARG A 1 74 ? 11.347 -1.987 -4.869 1.00 82.88 74 ARG A CA 1
ATOM 466 C C . ARG A 1 74 ? 10.474 -1.677 -3.665 1.00 82.88 74 ARG A C 1
ATOM 468 O O . ARG A 1 74 ? 9.255 -1.866 -3.679 1.00 82.88 74 ARG A O 1
ATOM 475 N N . GLY A 1 75 ? 11.136 -1.196 -2.624 1.00 84.62 75 GLY A N 1
ATOM 476 C CA . GLY A 1 75 ? 10.512 -0.738 -1.397 1.00 84.62 75 GLY A CA 1
ATOM 477 C C . GLY A 1 75 ? 10.780 0.744 -1.136 1.00 84.62 75 GLY A C 1
ATOM 478 O O . GLY A 1 75 ? 11.597 1.364 -1.823 1.00 84.62 75 GLY A O 1
ATOM 479 N N . PRO A 1 76 ? 10.106 1.324 -0.136 1.00 83.88 76 PRO A N 1
ATOM 480 C CA . PRO A 1 76 ? 10.348 2.693 0.303 1.00 83.88 76 PRO A CA 1
ATOM 481 C C . PRO A 1 76 ? 11.805 2.863 0.759 1.00 83.88 76 PRO A C 1
ATOM 483 O O . PRO A 1 76 ? 12.277 2.118 1.611 1.00 83.88 76 PRO A O 1
ATOM 486 N N . LEU A 1 77 ? 12.507 3.861 0.208 1.00 83.56 77 LEU A N 1
ATOM 487 C CA . LEU A 1 77 ? 13.918 4.114 0.535 1.00 83.56 77 LEU A CA 1
ATOM 488 C C . LEU A 1 77 ? 14.102 5.319 1.468 1.00 83.56 77 LEU A C 1
ATOM 490 O O . LEU A 1 77 ? 14.790 5.230 2.474 1.00 83.56 77 LEU A O 1
ATOM 494 N N . CYS A 1 78 ? 13.474 6.456 1.143 1.00 86.19 78 CYS A N 1
ATOM 495 C CA . CYS A 1 78 ? 13.668 7.707 1.891 1.00 86.19 78 CYS A CA 1
ATOM 496 C C . CYS A 1 78 ? 12.637 7.958 2.999 1.00 86.19 78 CYS A C 1
ATOM 498 O O . CYS A 1 78 ? 12.833 8.862 3.800 1.00 86.19 78 CYS A O 1
ATOM 500 N N . GLY A 1 79 ? 11.488 7.271 2.985 1.00 83.44 79 GLY A N 1
ATOM 501 C CA . GLY A 1 79 ? 10.366 7.543 3.898 1.00 83.44 79 GLY A CA 1
ATOM 502 C C . GLY A 1 79 ? 9.697 8.925 3.756 1.00 83.44 79 GLY A C 1
ATOM 503 O O . GLY A 1 79 ? 8.653 9.143 4.350 1.00 83.44 79 GLY A O 1
ATOM 504 N N . MET A 1 80 ? 10.245 9.834 2.942 1.00 87.62 80 MET A N 1
ATOM 505 C CA . MET A 1 80 ? 9.805 11.234 2.814 1.00 87.62 80 MET A CA 1
ATOM 506 C C . MET A 1 80 ? 9.069 11.546 1.502 1.00 87.62 80 MET A C 1
ATOM 508 O O . MET A 1 80 ? 8.571 12.650 1.319 1.00 87.62 80 MET A O 1
ATOM 512 N N . GLY A 1 81 ? 9.015 10.603 0.558 1.00 86.19 81 GLY A N 1
ATOM 513 C CA . GLY A 1 81 ? 8.355 10.772 -0.746 1.00 86.19 81 GLY A CA 1
ATOM 514 C C . GLY A 1 81 ? 9.242 11.281 -1.885 1.00 86.19 81 GLY A C 1
ATOM 515 O O . GLY A 1 81 ? 8.824 11.207 -3.034 1.00 86.19 81 GLY A O 1
ATOM 516 N N . VAL A 1 82 ? 10.484 11.690 -1.609 1.00 89.00 82 VAL A N 1
ATOM 517 C CA . VAL A 1 82 ? 11.427 12.215 -2.620 1.00 89.00 82 VAL A CA 1
ATOM 518 C C . VAL A 1 82 ? 11.917 11.132 -3.585 1.00 89.00 82 VAL A C 1
ATOM 520 O O . VAL A 1 82 ? 12.073 11.375 -4.776 1.00 89.00 82 VAL A O 1
ATOM 523 N N . CYS A 1 83 ? 12.142 9.908 -3.096 1.00 88.00 83 CYS A N 1
ATOM 524 C CA . CYS A 1 83 ? 12.644 8.818 -3.938 1.00 88.00 83 CYS A CA 1
ATOM 525 C C . CYS A 1 83 ? 11.571 8.219 -4.857 1.00 88.00 83 CYS A C 1
ATOM 527 O O . CYS A 1 83 ? 11.909 7.476 -5.769 1.00 88.00 83 CYS A O 1
ATOM 529 N N . HIS A 1 84 ? 10.284 8.483 -4.595 1.00 88.44 84 HIS A N 1
ATOM 530 C CA . HIS A 1 84 ? 9.141 7.942 -5.341 1.00 88.44 84 HIS A CA 1
ATOM 531 C C . HIS A 1 84 ? 9.050 6.405 -5.463 1.00 88.44 84 HIS A C 1
ATOM 533 O O . HIS A 1 84 ? 8.188 5.896 -6.177 1.00 88.44 84 HIS A O 1
ATOM 539 N N . GLU A 1 85 ? 9.868 5.655 -4.727 1.00 88.81 85 GLU A N 1
ATOM 540 C CA . GLU A 1 85 ? 9.783 4.190 -4.692 1.00 88.81 85 GLU A CA 1
ATOM 541 C C . GLU A 1 85 ? 8.553 3.693 -3.918 1.00 88.81 85 GLU A C 1
ATOM 543 O O . GLU A 1 85 ? 8.048 2.626 -4.228 1.00 88.81 85 GLU A O 1
ATOM 548 N N . CYS A 1 86 ? 8.015 4.489 -2.979 1.00 90.31 86 CYS A N 1
ATOM 549 C CA . CYS A 1 86 ? 6.858 4.146 -2.134 1.00 90.31 86 CYS A CA 1
ATOM 550 C C . CYS A 1 86 ? 5.494 4.264 -2.860 1.00 90.31 86 CYS A C 1
ATOM 552 O O . CYS A 1 86 ? 4.459 4.419 -2.212 1.00 90.31 86 CYS A O 1
ATOM 554 N N . ARG A 1 87 ? 5.483 4.281 -4.201 1.00 91.62 87 ARG A N 1
ATOM 555 C CA . ARG A 1 87 ? 4.268 4.484 -5.002 1.00 91.62 87 ARG A CA 1
ATOM 556 C C . ARG A 1 87 ? 3.390 3.240 -4.980 1.00 91.62 87 ARG A C 1
ATOM 558 O O . ARG A 1 87 ? 3.856 2.160 -5.318 1.00 91.62 87 ARG A O 1
ATOM 565 N N . VAL A 1 88 ? 2.120 3.430 -4.648 1.00 91.88 88 VAL A N 1
ATOM 566 C CA . VAL A 1 88 ? 1.090 2.385 -4.604 1.00 91.88 88 VAL A CA 1
ATOM 567 C C . VAL A 1 88 ? -0.213 2.916 -5.195 1.00 91.88 88 VAL A C 1
ATOM 569 O O . VAL A 1 88 ? -0.332 4.107 -5.503 1.00 91.88 88 VAL A O 1
ATOM 572 N N . THR A 1 89 ? -1.196 2.038 -5.358 1.00 92.44 89 THR A N 1
ATOM 573 C CA . THR A 1 89 ? -2.556 2.441 -5.722 1.00 92.44 89 THR A CA 1
ATOM 574 C C . THR A 1 89 ? -3.413 2.483 -4.466 1.00 92.44 89 THR A C 1
ATOM 576 O O . THR A 1 89 ? -3.493 1.483 -3.760 1.00 92.44 89 THR A O 1
ATOM 579 N N . ILE A 1 90 ? -4.046 3.622 -4.185 1.00 93.75 90 ILE A N 1
ATOM 580 C CA . ILE A 1 90 ? -4.934 3.807 -3.026 1.00 93.75 90 ILE A CA 1
ATOM 581 C C . ILE A 1 90 ? -6.323 4.154 -3.546 1.00 93.75 90 ILE A C 1
ATOM 583 O O . ILE A 1 90 ? -6.460 5.117 -4.298 1.00 93.75 90 ILE A O 1
ATOM 587 N N . ASP A 1 91 ? -7.335 3.366 -3.190 1.00 92.50 91 ASP A N 1
ATOM 588 C CA . ASP A 1 91 ? -8.738 3.570 -3.578 1.00 92.50 91 ASP A CA 1
ATOM 589 C C . ASP A 1 91 ? -8.913 3.808 -5.094 1.00 92.50 91 ASP A C 1
ATOM 591 O O . ASP A 1 91 ? -9.647 4.684 -5.547 1.00 92.50 91 ASP A O 1
ATOM 595 N N . GLY A 1 92 ? -8.157 3.056 -5.905 1.00 89.69 92 GLY A N 1
ATOM 596 C CA . GLY A 1 92 ? -8.151 3.162 -7.370 1.00 89.69 92 GLY A CA 1
ATOM 597 C C . GLY A 1 92 ? -7.297 4.300 -7.948 1.00 89.69 92 GLY A C 1
ATOM 598 O O . GLY A 1 92 ? -7.113 4.366 -9.162 1.00 89.69 92 GLY A O 1
ATOM 599 N N . ARG A 1 93 ? -6.715 5.173 -7.117 1.00 92.81 93 ARG A N 1
ATOM 600 C CA . ARG A 1 93 ? -5.782 6.221 -7.556 1.00 92.81 93 ARG A CA 1
ATOM 601 C C . ARG A 1 93 ? -4.361 5.677 -7.598 1.00 92.81 93 ARG A C 1
ATOM 603 O O . ARG A 1 93 ? -3.755 5.432 -6.557 1.00 92.81 93 ARG A O 1
ATOM 610 N N . ALA A 1 94 ? -3.829 5.503 -8.802 1.00 90.62 94 ALA A N 1
ATOM 611 C CA . ALA A 1 94 ? -2.463 5.037 -9.010 1.00 90.62 94 ALA A CA 1
ATOM 612 C C . ALA A 1 94 ? -1.410 6.084 -8.592 1.00 90.62 94 ALA A C 1
ATOM 614 O O . ALA A 1 94 ? -1.683 7.285 -8.508 1.00 90.62 94 ALA A O 1
ATOM 615 N N . HIS A 1 95 ? -0.179 5.609 -8.375 1.00 90.38 95 HIS A N 1
ATOM 616 C CA . HIS A 1 95 ? 1.021 6.418 -8.117 1.00 90.38 95 HIS A CA 1
ATOM 617 C C . HIS A 1 95 ? 0.970 7.305 -6.859 1.00 90.38 95 HIS A C 1
ATOM 619 O O . HIS A 1 95 ? 1.693 8.300 -6.776 1.00 90.38 95 HIS A O 1
ATOM 625 N N . GLN A 1 96 ? 0.163 6.939 -5.863 1.00 93.88 96 GLN A N 1
ATOM 626 C CA . GLN A 1 96 ? 0.101 7.644 -4.583 1.00 93.88 96 GLN A CA 1
ATOM 627 C C . GLN A 1 96 ? 1.309 7.301 -3.711 1.00 93.88 96 GLN A C 1
ATOM 629 O O . GLN A 1 96 ? 1.770 6.161 -3.686 1.00 93.88 96 GLN A O 1
ATOM 634 N N . LEU A 1 97 ? 1.831 8.288 -2.984 1.00 93.56 97 LEU A N 1
ATOM 635 C CA . LEU A 1 97 ? 2.982 8.107 -2.104 1.00 93.56 97 LEU A CA 1
ATOM 636 C C . LEU A 1 97 ? 2.535 7.491 -0.776 1.00 93.56 97 LEU A C 1
ATOM 638 O O . LEU A 1 97 ? 2.084 8.207 0.115 1.00 93.56 97 LEU A O 1
ATOM 642 N N . ALA A 1 98 ? 2.731 6.181 -0.601 1.00 91.31 98 ALA A N 1
ATOM 643 C CA . ALA A 1 98 ? 2.396 5.476 0.642 1.00 91.31 98 ALA A CA 1
ATOM 644 C C . ALA A 1 98 ? 3.071 6.089 1.880 1.00 91.31 98 ALA A C 1
ATOM 646 O O . ALA A 1 98 ? 2.566 6.007 2.995 1.00 91.31 98 ALA A O 1
ATOM 647 N N . CYS A 1 99 ? 4.240 6.694 1.680 1.00 91.00 99 CYS A N 1
ATOM 648 C CA . CYS A 1 99 ? 5.025 7.310 2.734 1.00 91.00 99 CYS A CA 1
ATOM 649 C C . CYS A 1 99 ? 4.513 8.691 3.180 1.00 91.00 99 CYS A C 1
ATOM 651 O O . CYS A 1 99 ? 4.893 9.153 4.248 1.00 91.00 99 CYS A O 1
ATOM 653 N N . GLN A 1 100 ? 3.618 9.314 2.410 1.00 93.88 100 GLN A N 1
ATOM 654 C CA . GLN A 1 100 ? 2.942 10.564 2.780 1.00 93.88 100 GLN A CA 1
ATOM 655 C C . GLN A 1 100 ? 1.432 10.376 3.000 1.00 93.88 100 GLN A C 1
ATOM 657 O O . GLN A 1 100 ? 0.788 11.230 3.602 1.00 93.8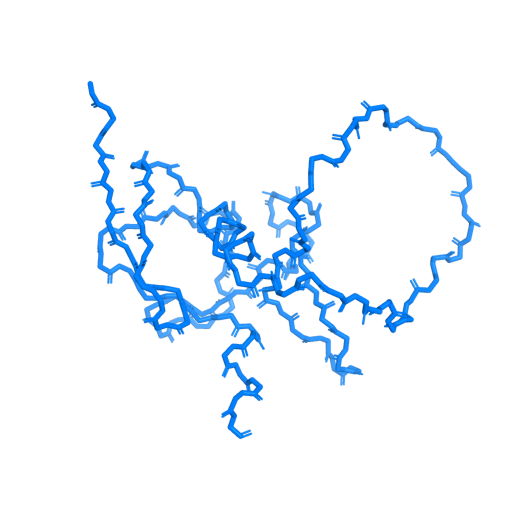8 100 GLN A O 1
ATOM 662 N N . ALA A 1 101 ? 0.860 9.266 2.530 1.00 92.25 101 ALA A N 1
ATOM 663 C CA . ALA A 1 101 ? -0.539 8.930 2.742 1.00 92.25 101 ALA A CA 1
ATOM 664 C C . ALA A 1 101 ? -0.759 8.367 4.154 1.00 92.25 101 ALA A C 1
ATOM 666 O O . ALA A 1 101 ? -0.088 7.420 4.576 1.00 92.25 101 ALA A O 1
ATOM 667 N N . LEU A 1 102 ? -1.726 8.935 4.870 1.00 93.69 102 LEU A N 1
ATOM 668 C CA . LEU A 1 102 ? -2.208 8.399 6.140 1.00 93.69 102 LEU A CA 1
ATOM 669 C C . LEU A 1 102 ? -3.230 7.296 5.888 1.00 93.69 102 LEU A C 1
ATOM 671 O O . LEU A 1 102 ? -4.038 7.392 4.966 1.00 93.69 102 LEU A O 1
ATOM 675 N N . CYS A 1 103 ? -3.205 6.269 6.731 1.00 92.38 103 CYS A N 1
ATOM 676 C CA . CYS A 1 103 ? -4.223 5.233 6.716 1.00 92.38 103 CYS A CA 1
ATOM 677 C C . CYS A 1 103 ? -5.572 5.835 7.113 1.00 92.38 103 CYS A C 1
ATOM 679 O O . CYS A 1 103 ? -5.675 6.542 8.118 1.00 92.38 103 CYS A O 1
ATOM 681 N N . THR A 1 104 ? -6.612 5.511 6.351 1.00 92.44 104 THR A N 1
ATOM 682 C CA . THR A 1 104 ? -7.998 5.848 6.682 1.00 92.44 104 THR A CA 1
ATOM 683 C C . THR A 1 104 ? -8.824 4.570 6.826 1.00 92.44 104 THR A C 1
ATOM 685 O O . THR A 1 104 ? -8.508 3.564 6.184 1.00 92.44 104 THR A O 1
ATOM 688 N N . PRO A 1 105 ? -9.882 4.570 7.657 1.00 91.94 105 PRO A N 1
ATOM 689 C CA . PRO A 1 105 ? -10.776 3.422 7.772 1.00 91.94 105 PRO A CA 1
ATOM 690 C C . PRO A 1 105 ? -11.355 3.016 6.412 1.00 91.94 105 PRO A C 1
ATOM 692 O O . PRO A 1 105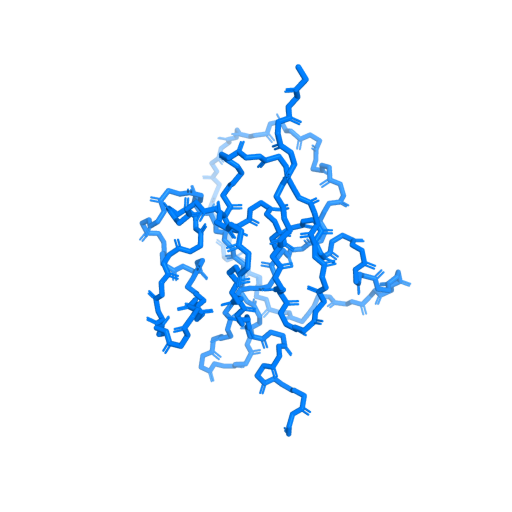 ? -11.799 3.872 5.649 1.00 91.94 105 PRO A O 1
ATOM 695 N N . GLY A 1 106 ? -11.346 1.716 6.108 1.00 90.44 106 GLY A N 1
ATOM 696 C CA . GLY A 1 106 ? -11.882 1.175 4.855 1.00 90.44 106 GLY A CA 1
ATOM 697 C C . GLY A 1 106 ? -11.036 1.454 3.606 1.00 90.44 106 GLY A C 1
ATOM 698 O O . GLY A 1 106 ? -11.463 1.099 2.510 1.00 90.44 106 GLY A O 1
ATOM 699 N N . MET A 1 107 ? -9.850 2.057 3.758 1.00 94.12 107 MET A N 1
ATOM 700 C CA . MET A 1 107 ? -8.919 2.308 2.654 1.00 94.12 107 MET A CA 1
ATOM 701 C C . MET A 1 107 ? -8.507 0.999 1.972 1.00 94.12 107 MET A C 1
ATOM 703 O O . MET A 1 107 ? -8.241 0.000 2.643 1.00 94.12 107 MET A O 1
ATOM 707 N N . GLN A 1 108 ? -8.403 1.017 0.646 1.00 93.62 108 GLN A N 1
ATOM 708 C CA . GLN A 1 108 ? -7.920 -0.103 -0.156 1.00 93.62 108 GLN A CA 1
ATOM 709 C C . GLN A 1 108 ? -6.594 0.248 -0.819 1.00 93.62 108 GLN A C 1
ATOM 711 O O . GLN A 1 108 ? -6.518 1.131 -1.673 1.00 93.62 108 GLN A O 1
ATOM 716 N N . VAL A 1 109 ? -5.542 -0.475 -0.455 1.00 92.12 109 VAL A N 1
ATOM 717 C CA . VAL A 1 109 ? -4.188 -0.278 -0.965 1.00 92.12 109 VAL A CA 1
ATOM 718 C C . VAL A 1 109 ? -3.789 -1.481 -1.806 1.00 92.12 109 VAL A C 1
ATOM 720 O O . VAL A 1 109 ? -3.934 -2.622 -1.376 1.00 92.12 109 VAL A O 1
ATOM 723 N N . ARG A 1 110 ? -3.266 -1.228 -3.005 1.00 90.62 110 ARG A N 1
ATOM 724 C CA . ARG A 1 110 ? -2.678 -2.249 -3.878 1.00 90.62 110 ARG A CA 1
ATOM 725 C C . ARG A 1 110 ? -1.210 -1.932 -4.122 1.00 90.62 110 ARG A C 1
ATOM 727 O O . ARG A 1 110 ? -0.878 -0.817 -4.541 1.00 90.62 110 ARG A O 1
ATOM 734 N N . THR A 1 111 ? -0.352 -2.908 -3.867 1.00 89.12 111 THR A N 1
ATOM 735 C CA . THR A 1 111 ? 1.093 -2.849 -4.093 1.00 89.12 111 THR A CA 1
ATOM 736 C C . THR A 1 111 ? 1.493 -3.714 -5.286 1.00 89.12 111 THR A C 1
ATOM 738 O O . THR A 1 111 ? 0.703 -4.504 -5.808 1.00 89.12 111 THR A O 1
ATOM 741 N N . ALA A 1 112 ? 2.759 -3.614 -5.692 1.00 81.12 112 ALA A N 1
ATOM 742 C CA . ALA A 1 112 ? 3.317 -4.471 -6.734 1.00 81.12 112 ALA A CA 1
ATOM 743 C C . ALA A 1 112 ? 3.355 -5.974 -6.383 1.00 81.12 112 ALA A C 1
ATOM 745 O O . ALA A 1 112 ? 3.647 -6.784 -7.262 1.00 81.12 112 ALA A O 1
ATOM 746 N N . LEU A 1 113 ? 3.070 -6.372 -5.134 1.00 73.31 113 LEU A N 1
ATOM 747 C CA . LEU A 1 113 ? 2.878 -7.788 -4.800 1.00 73.31 113 LEU A CA 1
ATOM 748 C C . LEU A 1 113 ? 1.588 -8.335 -5.421 1.00 73.31 113 LEU A C 1
ATOM 750 O O . LEU A 1 113 ? 1.608 -9.425 -5.987 1.00 73.31 113 LEU A O 1
ATOM 754 N N . ALA A 1 114 ? 0.495 -7.568 -5.385 1.00 66.12 114 ALA A N 1
ATOM 755 C CA . ALA A 1 114 ? -0.775 -7.976 -5.984 1.00 66.12 114 ALA A CA 1
ATOM 756 C C . ALA A 1 114 ? -0.776 -7.906 -7.518 1.00 66.12 114 ALA A C 1
ATOM 758 O O . ALA A 1 114 ? -1.531 -8.631 -8.160 1.00 66.12 114 ALA A O 1
ATOM 759 N N . GLU A 1 115 ? 0.058 -7.057 -8.126 1.00 61.16 115 GLU A N 1
ATOM 760 C CA . GLU A 1 115 ? 0.168 -6.955 -9.592 1.00 61.16 115 GLU A CA 1
ATOM 761 C C . GLU A 1 115 ? 0.771 -8.215 -10.243 1.00 61.16 115 GLU A C 1
ATOM 763 O O . GLU A 1 115 ? 0.594 -8.428 -11.436 1.00 61.16 115 GLU A O 1
ATOM 768 N N . ASN A 1 116 ? 1.444 -9.067 -9.464 1.00 49.31 116 ASN A N 1
ATOM 769 C CA . ASN A 1 116 ? 2.137 -10.272 -9.926 1.00 49.31 116 ASN A CA 1
ATOM 770 C C . ASN A 1 116 ? 1.329 -11.578 -9.749 1.00 49.31 116 ASN A C 1
ATOM 772 O O . ASN A 1 116 ? 1.854 -12.650 -10.042 1.00 49.31 116 ASN A O 1
ATOM 776 N N . ALA A 1 117 ? 0.102 -11.511 -9.220 1.00 44.62 117 ALA A N 1
ATOM 777 C CA . ALA A 1 117 ? -0.753 -12.677 -8.968 1.00 44.62 117 ALA A CA 1
ATOM 778 C C . ALA A 1 117 ? -1.729 -12.998 -10.124 1.00 44.62 117 ALA A C 1
ATOM 780 O O . ALA A 1 117 ? -2.657 -13.783 -9.929 1.00 44.62 117 ALA A O 1
ATOM 781 N N . ALA A 1 118 ? -1.539 -12.382 -11.297 1.00 31.66 118 ALA A N 1
ATOM 782 C CA . ALA A 1 118 ? -2.362 -12.553 -12.496 1.00 31.66 118 ALA A CA 1
ATOM 783 C C . ALA A 1 118 ? -1.545 -13.114 -13.666 1.00 31.66 118 ALA A C 1
ATOM 785 O O . ALA A 1 118 ? -0.374 -12.694 -13.816 1.00 31.66 118 ALA A O 1
#

Foldseek 3Di:
DFDWAWEAELNDIFIDGFQDFLLVRLLVVQQVPDDPDDDDDDDDDDDDDDDDDPDDPPPRDASFAAADPVRDTFHDDPLPCPVLSQWWAKPNRGSDRSSPHTDDHHIYIYGVVSVPPD

Radius of gyration: 15.06 Å; chains: 1; bounding box: 44×31×40 Å

pLDDT: mean 73.25, std 21.29, range [28.42, 94.12]

Sequence (118 aa):
MPDLISLSIDGQTVTVPAGT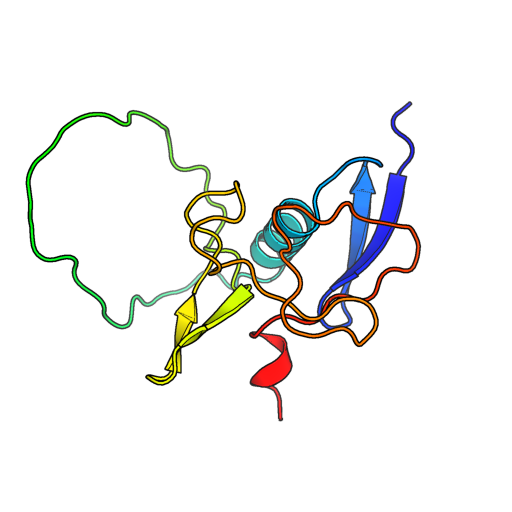TVVAAIACVAAAAAPAAGAPTAAAPSTGAGAGWSATTSATGPAVTRRSVSGALRGPLCGMGVCHECRVTIDGRAHQLACQALCTPGMQVRTALAENAA

Secondary structure (DSSP, 8-state):
-PPEEEEEETTEEEEEETT-BHHHHHHHHHHHH--S-----S-PPPP-----------S------EE-TTS-EE--SSSSSTT-TTEEEETTEEEEETTTPBP-TT-EEE-TTGGG--